Protein AF-T0GJP7-F1 (afdb_monomer_lite)

InterPro domains:
  IPR027417 P-loop containing nucleoside triphosphate hydrolase [G3DSA:3.40.50.300] (12-147)
  IPR027417 P-loop containing nucleoside triphosphate hydrolase [SSF52540] (16-146)
  IPR039657 Dimethylallyltransferase [PTHR11088] (13-121)

Radius of gyration: 18.98 Å; chains: 1; bounding box: 49×32×54 Å

Organism: NCBI:txid1329909

Sequence (151 aa):
MDTPETDKGESRPRVALIAGPTASGKSALAIALARAANGVVINADASQVYADLRILSARPSPEEMADVPHRLFGHIDGAEACTAARWASEARAEVRRAHEEGRLPILAGGTGLYLRTLLDGIAPVPDIDPAIRAAVRALPVAQAHAALAIE

Foldseek 3Di:
DDDPPPPPPDPPADAAEQADDPPPCQLVVLLVCCVVFVAAEEEPAQQQLALPCCVVSVPDDPVSNVPHHYHSGNPDHPVDDDDLQNSLVRLVVVCVVCVVVVHHYYYTYHDPSNVCCNPVNDPPDDDDDPVNVVVLVPDDPVVNVVVVPPD

Secondary structure (DSSP, 8-state):
--PPP--TT--PPP-EEEE--TTSSHHHHHHHHHHHHTEEEEEE-TTTTBSTTTTTTTPPPHHHHTT--EESSS-B-TTS---HHHHHHHHHHHHHHHHHTT-EEEEEE--HHHHHHHHH----PPPPPHHHHHHHHHS-HHHHHHHHS--

Structure (mmCIF, N/CA/C/O backbone):
data_AF-T0GJP7-F1
#
_entry.id   AF-T0GJP7-F1
#
loop_
_atom_site.group_PDB
_atom_site.id
_atom_site.type_symbol
_atom_site.label_atom_id
_atom_site.label_alt_id
_atom_site.label_comp_id
_atom_site.label_asym_id
_atom_site.label_entity_id
_atom_site.label_seq_id
_atom_site.pdbx_PDB_ins_code
_atom_site.Cartn_x
_atom_site.Cartn_y
_atom_site.Cartn_z
_atom_site.occupancy
_atom_site.B_iso_or_equiv
_atom_site.auth_seq_id
_atom_site.auth_comp_id
_atom_site.auth_asym_id
_atom_site.auth_atom_id
_atom_site.pdbx_PDB_model_num
ATOM 1 N N . MET A 1 1 ? -20.155 -10.468 -20.572 1.00 37.94 1 MET A N 1
ATOM 2 C CA . MET A 1 1 ? -19.302 -10.552 -19.371 1.00 37.94 1 MET A CA 1
A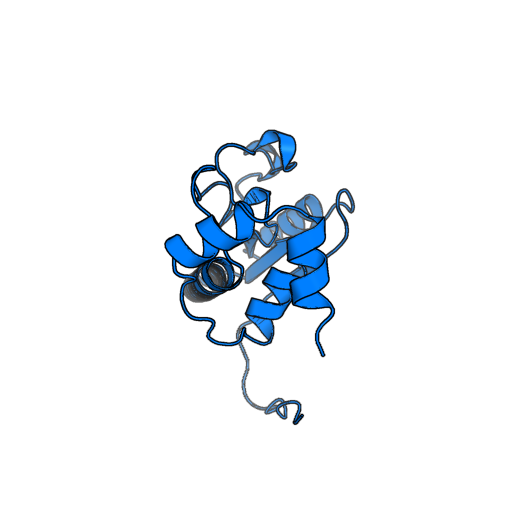TOM 3 C C . MET A 1 1 ? -20.270 -10.438 -18.217 1.00 37.94 1 MET A C 1
ATOM 5 O O . MET A 1 1 ? -20.760 -9.345 -17.964 1.00 37.94 1 MET A O 1
ATOM 9 N N . ASP A 1 2 ? -20.691 -11.579 -17.682 1.00 36.75 2 ASP A N 1
ATOM 10 C CA . ASP A 1 2 ? -21.766 -11.637 -16.695 1.00 36.75 2 ASP A CA 1
ATOM 11 C C . ASP A 1 2 ? -21.301 -10.962 -15.408 1.00 36.75 2 ASP A C 1
ATOM 13 O O . ASP A 1 2 ? -20.365 -11.415 -14.751 1.00 36.75 2 ASP A O 1
ATOM 17 N N . THR A 1 3 ? -21.917 -9.827 -15.077 1.00 38.78 3 THR A N 1
ATOM 18 C CA . THR A 1 3 ? -21.819 -9.270 -13.730 1.00 38.78 3 THR A CA 1
ATOM 19 C C . THR A 1 3 ? -22.441 -10.306 -12.795 1.00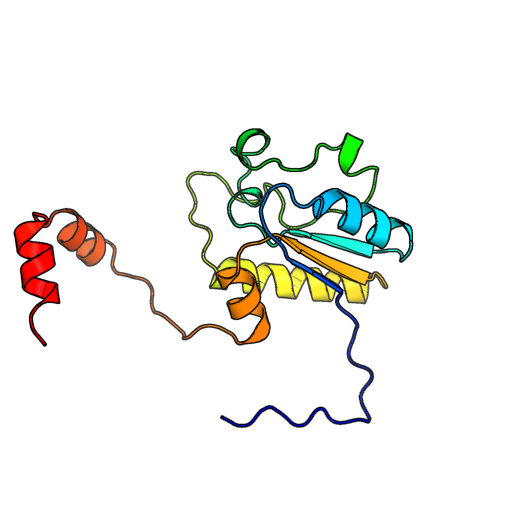 38.78 3 THR A C 1
ATOM 21 O O . THR A 1 3 ? -23.595 -10.670 -13.024 1.00 38.78 3 THR A O 1
ATOM 24 N N . PRO A 1 4 ? -21.717 -10.819 -11.785 1.00 49.62 4 PRO A N 1
ATOM 25 C CA . PRO A 1 4 ? -22.287 -11.825 -10.909 1.00 49.62 4 PRO A CA 1
ATOM 26 C C . PRO A 1 4 ? -23.500 -11.215 -10.211 1.00 49.62 4 PRO A C 1
ATOM 28 O O . PRO A 1 4 ? -23.392 -10.145 -9.605 1.00 49.62 4 PRO A O 1
ATOM 31 N N . GLU A 1 5 ? -24.653 -11.876 -10.323 1.00 49.41 5 GLU A N 1
ATOM 32 C CA . GLU A 1 5 ? -25.842 -11.510 -9.564 1.00 49.41 5 GLU A CA 1
ATOM 33 C C . GLU A 1 5 ? -25.471 -11.505 -8.080 1.00 49.41 5 GLU A C 1
ATOM 35 O O . GLU A 1 5 ? -25.025 -12.505 -7.509 1.00 49.41 5 GLU A O 1
ATOM 40 N N . THR A 1 6 ? -25.592 -10.341 -7.447 1.00 52.81 6 THR A N 1
ATOM 41 C CA . THR A 1 6 ? -25.404 -10.213 -6.010 1.00 52.81 6 THR A CA 1
ATOM 42 C C . THR A 1 6 ? -26.555 -10.931 -5.325 1.00 52.81 6 THR A C 1
ATOM 44 O O . THR A 1 6 ? -27.639 -10.376 -5.170 1.00 52.81 6 THR A O 1
ATOM 47 N N . ASP A 1 7 ? -26.309 -12.181 -4.929 1.00 53.81 7 ASP A N 1
ATOM 48 C CA . ASP A 1 7 ? -27.219 -12.944 -4.079 1.00 53.81 7 ASP A CA 1
ATOM 49 C C . ASP A 1 7 ? -27.620 -12.084 -2.868 1.00 53.81 7 ASP A C 1
ATOM 51 O O . ASP A 1 7 ? -26.774 -11.658 -2.073 1.00 53.81 7 ASP A O 1
ATOM 55 N N . LYS A 1 8 ? -28.910 -11.737 -2.798 1.00 52.41 8 LYS A N 1
ATOM 56 C CA . LYS A 1 8 ? -29.479 -10.758 -1.858 1.00 52.41 8 LYS A CA 1
ATOM 57 C C . LYS A 1 8 ? -29.664 -11.329 -0.443 1.00 52.41 8 LYS A C 1
ATOM 59 O O . LYS A 1 8 ? -30.239 -10.645 0.400 1.00 52.41 8 LYS A O 1
ATOM 64 N N . GLY A 1 9 ? -29.191 -12.550 -0.180 1.00 54.16 9 GLY A N 1
ATOM 65 C CA . GLY A 1 9 ? -29.317 -13.232 1.113 1.00 54.16 9 GLY A CA 1
ATOM 66 C C . GLY A 1 9 ? -28.060 -13.257 1.989 1.00 54.16 9 GLY A C 1
ATOM 67 O O . GLY A 1 9 ? -28.177 -13.486 3.191 1.00 54.16 9 GLY A O 1
ATOM 68 N N . GLU A 1 10 ? -26.867 -13.000 1.441 1.00 56.59 10 GLU A N 1
ATOM 69 C CA . GLU A 1 10 ? -25.610 -13.178 2.179 1.00 56.59 10 GLU A CA 1
ATOM 70 C C . GLU A 1 10 ? -25.008 -11.833 2.618 1.00 56.59 10 GLU A C 1
ATOM 72 O O . GLU A 1 10 ? -24.579 -11.007 1.805 1.00 56.59 10 GLU A O 1
ATOM 77 N N . SER A 1 11 ? -24.965 -11.601 3.934 1.00 77.00 11 SER A N 1
ATOM 78 C CA . SER A 1 11 ? -24.275 -10.462 4.549 1.00 77.00 11 SER A CA 1
ATOM 79 C C . SER A 1 11 ? -22.764 -10.600 4.331 1.00 77.00 11 SER A C 1
ATOM 81 O O . SER A 1 11 ? -22.042 -11.125 5.181 1.00 77.00 11 SER A O 1
ATOM 83 N N . ARG A 1 12 ? -22.268 -10.127 3.184 1.00 83.62 12 ARG A N 1
ATOM 84 C CA . ARG A 1 12 ? -20.828 -10.102 2.910 1.00 83.62 12 ARG A CA 1
ATOM 85 C C . ARG A 1 12 ? -20.119 -9.162 3.897 1.00 83.62 12 ARG A C 1
ATOM 87 O O . ARG A 1 12 ? -20.617 -8.057 4.139 1.00 83.62 12 ARG A O 1
ATOM 94 N N . PRO A 1 13 ? -18.952 -9.553 4.440 1.00 91.44 13 PRO A N 1
ATOM 95 C CA . PRO A 1 13 ? -18.144 -8.675 5.276 1.00 91.44 13 PRO A CA 1
ATOM 96 C C . PRO A 1 13 ? -17.851 -7.345 4.573 1.00 91.44 13 PRO A C 1
ATOM 98 O O . PRO A 1 13 ? -17.502 -7.301 3.392 1.00 91.44 13 PRO A O 1
ATOM 101 N N . ARG A 1 14 ? -18.004 -6.240 5.303 1.00 95.50 14 ARG A N 1
ATOM 102 C CA . ARG A 1 14 ? -17.868 -4.887 4.751 1.00 95.50 14 ARG A CA 1
ATOM 103 C C . ARG A 1 14 ? -16.405 -4.512 4.528 1.00 95.50 14 ARG A C 1
ATOM 105 O O . ARG A 1 14 ? -15.566 -4.756 5.388 1.00 95.50 14 ARG A O 1
ATOM 112 N N . VAL A 1 15 ? -16.128 -3.802 3.440 1.00 96.56 15 VAL A N 1
ATOM 113 C CA . VAL A 1 15 ? -14.842 -3.140 3.179 1.00 96.56 15 VAL A CA 1
ATOM 114 C C . VAL A 1 15 ? -15.132 -1.706 2.750 1.00 96.56 15 VAL A C 1
ATOM 116 O O . VAL A 1 15 ? -16.047 -1.478 1.961 1.00 96.56 15 VAL A O 1
ATOM 119 N N . ALA A 1 16 ? -14.381 -0.737 3.271 1.00 97.50 16 ALA A N 1
ATOM 120 C CA . ALA A 1 16 ? -14.432 0.641 2.790 1.00 97.50 16 ALA A CA 1
ATOM 121 C C . ALA A 1 16 ? -13.292 0.896 1.796 1.00 97.50 16 ALA A C 1
ATOM 123 O O . ALA A 1 16 ? -12.173 0.433 2.004 1.00 97.50 16 ALA A O 1
ATOM 124 N N . LEU A 1 17 ? -13.568 1.655 0.735 1.00 96.62 17 LEU A N 1
ATOM 125 C CA . LEU A 1 17 ? -12.574 2.084 -0.246 1.00 96.62 17 LEU A CA 1
ATOM 126 C C . LEU A 1 17 ? -12.578 3.611 -0.347 1.00 96.62 17 LEU A C 1
ATOM 128 O O . LEU A 1 17 ? -13.595 4.211 -0.684 1.00 96.62 17 LEU A O 1
ATOM 132 N N . ILE A 1 18 ? -11.427 4.224 -0.087 1.00 96.56 18 ILE A N 1
ATOM 133 C CA . ILE A 1 18 ? -11.182 5.659 -0.235 1.00 96.56 18 ILE A CA 1
ATOM 134 C C . ILE A 1 18 ? -10.137 5.839 -1.338 1.00 96.56 18 ILE A C 1
ATOM 136 O O . ILE A 1 18 ? -8.928 5.766 -1.104 1.00 96.56 18 ILE A O 1
ATOM 140 N N . ALA A 1 19 ? -10.630 6.064 -2.556 1.00 94.19 19 ALA A N 1
ATOM 141 C CA . ALA A 1 19 ? -9.823 6.300 -3.747 1.00 94.19 19 ALA A CA 1
ATOM 142 C C . ALA A 1 19 ? -9.883 7.768 -4.192 1.00 94.19 19 ALA A C 1
ATOM 144 O O . ALA A 1 19 ? -10.876 8.458 -3.973 1.00 94.19 19 ALA A O 1
ATOM 145 N N . GLY A 1 20 ? -8.816 8.255 -4.826 1.00 90.31 20 GLY A N 1
ATOM 146 C CA . GLY A 1 20 ? -8.743 9.632 -5.324 1.00 90.31 20 GLY A CA 1
ATOM 147 C C . GLY A 1 20 ? -7.318 10.097 -5.648 1.00 90.31 20 GLY A C 1
ATOM 148 O O . GLY A 1 20 ? -6.347 9.423 -5.280 1.00 90.31 20 GLY A O 1
ATOM 149 N N . PRO A 1 21 ? -7.166 11.252 -6.317 1.00 88.12 21 PRO A N 1
ATOM 150 C CA . PRO A 1 21 ? -5.868 11.746 -6.772 1.00 88.12 21 PRO A CA 1
ATOM 151 C C . PRO A 1 21 ? -4.937 12.102 -5.606 1.00 88.12 21 PRO A C 1
ATOM 153 O O . PRO A 1 21 ? -5.359 12.245 -4.454 1.00 88.12 21 PRO A O 1
ATOM 156 N N . THR A 1 22 ? -3.639 12.218 -5.877 1.00 86.06 22 THR A N 1
ATOM 157 C CA . THR A 1 22 ? -2.653 12.690 -4.892 1.00 86.06 22 THR A CA 1
ATOM 158 C C . THR A 1 22 ? -3.071 14.051 -4.322 1.00 86.06 22 THR A C 1
ATOM 160 O O . THR A 1 22 ? -3.693 14.851 -5.013 1.00 86.06 22 THR A O 1
ATOM 163 N N . ALA A 1 23 ? -2.771 14.288 -3.041 1.00 84.94 23 ALA A N 1
ATOM 164 C CA . ALA A 1 23 ? -3.133 15.504 -2.300 1.00 84.94 23 ALA A CA 1
ATOM 165 C C . ALA A 1 23 ? -4.646 15.776 -2.105 1.00 84.94 23 ALA A C 1
ATOM 167 O O . ALA A 1 23 ? -5.012 16.828 -1.596 1.00 84.94 23 ALA A O 1
ATOM 168 N N . SER A 1 24 ? -5.540 14.821 -2.393 1.00 91.25 24 SER A N 1
ATOM 169 C CA . SER A 1 24 ? -6.991 14.989 -2.178 1.00 91.25 24 SER A CA 1
ATOM 170 C C . SER A 1 24 ? -7.483 14.738 -0.738 1.00 91.25 24 SER A C 1
ATOM 172 O O . SER A 1 24 ? -8.677 14.546 -0.527 1.00 91.25 24 SER A O 1
ATOM 174 N N . GLY A 1 25 ? -6.586 14.643 0.251 1.00 91.94 25 GLY A N 1
ATOM 175 C CA . GLY A 1 25 ? -6.956 14.438 1.663 1.00 91.94 25 GLY A CA 1
ATOM 176 C C . GLY A 1 25 ? -7.357 13.009 2.072 1.00 91.94 25 GLY A C 1
ATOM 177 O O . GLY A 1 25 ? -7.889 12.813 3.162 1.00 91.94 25 GLY A O 1
ATOM 178 N N . LYS A 1 26 ? -7.089 11.991 1.238 1.00 94.94 26 LYS A N 1
ATOM 179 C CA . LYS A 1 26 ? -7.496 10.587 1.489 1.00 94.94 26 LYS A CA 1
ATOM 180 C C . LYS A 1 26 ? -7.040 10.039 2.837 1.00 94.94 26 LYS A C 1
ATOM 182 O O . LYS A 1 26 ? -7.833 9.408 3.526 1.00 94.94 26 LYS A O 1
ATOM 187 N N . SER A 1 27 ? -5.780 10.275 3.204 1.00 93.56 27 SER A N 1
ATOM 188 C CA . SER A 1 27 ? -5.204 9.743 4.442 1.00 93.56 27 SER A CA 1
ATOM 189 C C . SER A 1 27 ? -5.962 10.257 5.664 1.00 93.56 27 SER A C 1
ATOM 191 O O . SER A 1 27 ? -6.386 9.463 6.498 1.00 93.56 27 SER A O 1
ATOM 193 N N . ALA A 1 28 ? -6.231 11.566 5.717 1.00 94.38 28 ALA A N 1
ATOM 194 C CA . ALA A 1 28 ? -6.995 12.177 6.801 1.00 94.38 28 ALA A CA 1
ATOM 195 C C . ALA A 1 28 ? -8.415 11.591 6.905 1.00 94.38 28 ALA A C 1
ATOM 197 O O . ALA A 1 28 ? -8.866 11.260 8.001 1.00 94.38 28 ALA A O 1
ATOM 198 N N . LEU A 1 29 ? -9.095 11.389 5.769 1.00 96.50 29 LEU A N 1
ATOM 199 C CA . LEU A 1 29 ? -10.421 10.765 5.744 1.00 96.50 29 LEU A CA 1
ATOM 200 C C . LEU A 1 29 ? -10.386 9.298 6.207 1.00 96.50 29 LEU A C 1
ATOM 202 O O . LEU A 1 29 ? -11.260 8.874 6.961 1.00 96.50 29 LEU A O 1
ATOM 206 N N . ALA A 1 30 ? -9.377 8.530 5.789 1.00 97.44 30 ALA A N 1
ATOM 207 C CA . ALA A 1 30 ? -9.217 7.131 6.181 1.00 97.44 30 ALA A CA 1
ATOM 208 C C . ALA A 1 30 ? -8.973 6.982 7.688 1.00 97.44 30 ALA A C 1
ATOM 210 O O . ALA A 1 30 ? -9.607 6.146 8.328 1.00 97.44 30 ALA A O 1
ATOM 211 N N . ILE A 1 31 ? -8.123 7.836 8.263 1.00 96.94 31 ILE A N 1
ATOM 212 C CA . ILE A 1 31 ? -7.853 7.884 9.707 1.00 96.94 31 ILE A CA 1
ATOM 213 C C . ILE A 1 31 ? -9.118 8.272 10.483 1.00 96.94 31 ILE A C 1
ATOM 215 O O . ILE A 1 31 ? -9.457 7.624 11.475 1.00 96.94 31 ILE A O 1
ATOM 219 N N . ALA A 1 32 ? -9.853 9.288 10.021 1.00 96.88 32 ALA A N 1
ATOM 220 C CA . ALA A 1 32 ? -11.105 9.707 10.651 1.00 96.88 32 ALA A CA 1
ATOM 221 C C . ALA A 1 32 ? -12.153 8.579 10.649 1.00 96.88 32 ALA A C 1
ATOM 223 O O . ALA A 1 32 ? -12.767 8.302 11.681 1.00 96.88 32 ALA A O 1
ATOM 224 N N . LEU A 1 33 ? -12.311 7.880 9.519 1.00 97.81 33 LEU A N 1
ATOM 225 C CA . LEU A 1 33 ? -13.215 6.736 9.412 1.00 97.81 33 LEU A CA 1
ATOM 226 C C . LEU A 1 33 ? -12.771 5.571 10.306 1.00 97.81 33 LEU A C 1
ATOM 228 O O . LEU A 1 33 ? -13.604 4.962 10.973 1.00 97.81 33 LEU A O 1
ATOM 232 N N . ALA A 1 34 ? -11.471 5.279 10.358 1.00 97.94 34 ALA A N 1
ATOM 233 C CA . ALA A 1 34 ? -10.934 4.210 11.192 1.00 97.94 34 ALA A CA 1
ATOM 234 C C . ALA A 1 34 ? -11.204 4.456 12.682 1.00 97.94 34 ALA A C 1
ATOM 236 O O . ALA A 1 34 ? -11.645 3.549 13.384 1.00 97.94 34 ALA A O 1
ATOM 237 N N . ARG A 1 35 ? -11.031 5.696 13.153 1.00 96.62 35 ARG A N 1
ATOM 238 C CA . ARG A 1 35 ? -11.365 6.083 14.531 1.00 96.62 35 ARG A CA 1
ATOM 239 C C . ARG A 1 35 ? -12.853 5.935 14.832 1.00 96.62 35 ARG A C 1
ATOM 241 O O . ARG A 1 35 ? -13.213 5.426 15.886 1.00 96.62 35 ARG A O 1
ATOM 248 N N . ALA A 1 36 ? -13.713 6.354 13.905 1.00 97.25 36 ALA A N 1
ATOM 249 C CA . ALA A 1 36 ? -15.161 6.311 14.095 1.00 97.25 36 ALA A CA 1
ATOM 250 C C . ALA A 1 36 ? -15.749 4.889 14.038 1.00 97.25 36 ALA A C 1
ATOM 252 O O . ALA A 1 36 ? -16.789 4.634 14.639 1.00 97.25 36 ALA A O 1
ATOM 253 N N . ALA A 1 37 ? -15.111 3.974 13.304 1.00 96.75 37 ALA A N 1
ATOM 254 C CA . ALA A 1 37 ? -15.675 2.665 12.974 1.00 96.75 37 ALA A CA 1
ATOM 255 C C . ALA A 1 37 ? -14.852 1.469 13.485 1.00 96.75 37 ALA A C 1
ATOM 257 O O . ALA A 1 37 ? -15.063 0.359 12.997 1.00 96.75 37 ALA A O 1
ATOM 258 N N . ASN A 1 38 ? -13.917 1.678 14.425 1.00 96.56 38 ASN A N 1
ATOM 259 C CA . ASN A 1 38 ? -12.959 0.651 14.868 1.00 96.56 38 ASN A CA 1
ATOM 260 C C . ASN A 1 38 ? -12.270 -0.026 13.662 1.00 96.56 38 ASN A C 1
ATOM 262 O O . ASN A 1 38 ? -12.330 -1.240 13.468 1.00 96.56 38 ASN A O 1
ATOM 266 N N . GLY A 1 39 ? -11.713 0.796 12.775 1.00 98.00 39 GLY A N 1
ATOM 267 C CA . GLY A 1 39 ? -11.158 0.367 11.499 1.00 98.00 39 GLY A CA 1
ATOM 268 C C . GLY A 1 39 ? -9.639 0.235 11.487 1.00 98.00 39 GLY A C 1
ATOM 269 O O . GLY A 1 39 ? -8.931 0.730 12.363 1.00 98.00 39 GLY A O 1
ATOM 270 N N . VAL A 1 40 ? -9.149 -0.411 10.433 1.00 98.56 40 VAL A N 1
ATOM 271 C CA . VAL A 1 40 ? -7.729 -0.529 10.086 1.00 98.56 40 VAL A CA 1
ATOM 272 C C . VAL A 1 40 ? -7.520 0.000 8.676 1.00 98.56 40 VAL A C 1
ATOM 274 O O . VAL A 1 40 ? -8.243 -0.369 7.748 1.00 98.56 40 VAL A O 1
ATOM 277 N N . VAL A 1 41 ? -6.532 0.876 8.512 1.00 98.56 41 VAL A N 1
ATOM 278 C CA . VAL A 1 41 ? -6.181 1.446 7.210 1.00 98.56 41 VAL A CA 1
ATOM 279 C C . VAL A 1 41 ? -5.228 0.494 6.498 1.00 98.56 41 VAL A C 1
ATOM 281 O O . VAL A 1 41 ? -4.174 0.141 7.021 1.00 98.56 41 VAL A O 1
ATOM 284 N N . ILE A 1 42 ? -5.584 0.083 5.288 1.00 98.50 42 ILE A N 1
ATOM 285 C CA . ILE A 1 42 ? -4.780 -0.781 4.425 1.00 98.50 42 ILE A CA 1
ATOM 286 C C . ILE A 1 42 ? -4.331 0.053 3.225 1.00 98.50 42 ILE A C 1
ATOM 288 O O . ILE A 1 42 ? -5.158 0.614 2.501 1.00 98.50 42 ILE A O 1
ATOM 292 N N . ASN A 1 43 ? -3.019 0.157 3.024 1.00 97.94 43 ASN A N 1
ATOM 293 C CA . ASN A 1 43 ? -2.437 0.940 1.939 1.00 97.94 43 ASN A CA 1
ATOM 294 C C . ASN A 1 43 ? -2.842 0.400 0.556 1.00 97.94 43 ASN A C 1
ATOM 296 O O . ASN A 1 43 ? -2.678 -0.789 0.284 1.00 97.94 43 ASN A O 1
ATOM 300 N N . ALA A 1 44 ? -3.278 1.290 -0.336 1.00 97.06 44 ALA A N 1
ATOM 301 C CA . ALA A 1 44 ? -3.531 1.032 -1.756 1.00 97.06 44 ALA A CA 1
ATOM 302 C C . ALA A 1 44 ? -2.776 2.016 -2.682 1.00 97.06 44 ALA A C 1
ATOM 304 O O . ALA A 1 44 ? -3.247 2.354 -3.774 1.00 97.06 44 ALA A O 1
ATOM 305 N N . ASP A 1 45 ? -1.623 2.513 -2.231 1.00 96.31 45 ASP A N 1
ATOM 306 C CA . ASP A 1 45 ? -0.689 3.346 -2.989 1.00 96.31 45 ASP A CA 1
ATOM 307 C C . ASP A 1 45 ? 0.643 2.607 -3.217 1.00 96.31 45 ASP A C 1
ATOM 309 O O . ASP A 1 45 ? 1.321 2.195 -2.270 1.00 96.31 45 ASP A O 1
ATOM 313 N N . ALA A 1 46 ? 1.015 2.440 -4.488 1.00 95.94 46 ALA A N 1
ATOM 314 C CA . ALA A 1 46 ? 2.189 1.682 -4.917 1.00 95.94 46 ALA A CA 1
ATOM 315 C C . ALA A 1 46 ? 3.531 2.286 -4.491 1.00 95.94 46 ALA A C 1
ATOM 317 O O . ALA A 1 46 ? 4.521 1.564 -4.450 1.00 95.94 46 ALA A O 1
ATOM 318 N N . SER A 1 47 ? 3.594 3.578 -4.171 1.00 95.31 47 SER A N 1
ATOM 319 C CA . SER A 1 47 ? 4.826 4.203 -3.681 1.00 95.31 47 SER A CA 1
ATOM 320 C C . SER A 1 47 ? 4.960 4.052 -2.165 1.00 95.31 47 SER A C 1
ATOM 322 O O . SER A 1 47 ? 6.069 3.936 -1.648 1.00 95.31 47 SER A O 1
ATOM 324 N N . GLN A 1 48 ? 3.837 4.024 -1.439 1.00 96.50 48 GLN A N 1
ATOM 325 C CA . GLN A 1 48 ? 3.822 3.984 0.029 1.00 96.50 48 GLN A CA 1
ATOM 326 C C . GLN A 1 48 ? 4.163 2.606 0.619 1.00 96.50 48 GLN A C 1
ATOM 328 O O . GLN A 1 48 ? 4.464 2.523 1.816 1.00 96.50 48 GLN A O 1
ATOM 333 N N . VAL A 1 49 ? 4.168 1.543 -0.198 1.00 97.50 49 VAL A N 1
ATOM 334 C CA . VAL A 1 49 ? 4.596 0.189 0.211 1.00 97.50 49 VAL A CA 1
ATOM 335 C C . VAL A 1 49 ? 6.092 0.116 0.532 1.00 97.50 49 VAL A C 1
ATOM 337 O O . VAL A 1 49 ? 6.489 -0.729 1.328 1.00 97.50 49 VAL A O 1
ATOM 340 N N . TYR A 1 50 ? 6.918 1.002 -0.035 1.00 97.81 50 TYR A N 1
ATOM 341 C CA . TYR A 1 50 ? 8.375 0.936 0.100 1.00 97.81 50 TYR A CA 1
ATOM 342 C C . TYR A 1 50 ? 8.876 1.583 1.389 1.00 97.81 50 TYR A C 1
ATOM 344 O O . TYR A 1 50 ? 8.497 2.712 1.724 1.00 97.81 50 TYR A O 1
ATOM 352 N N . ALA A 1 51 ? 9.737 0.886 2.128 1.00 96.56 51 ALA A N 1
ATOM 353 C CA . ALA A 1 51 ? 10.302 1.344 3.394 1.00 96.56 51 ALA A CA 1
ATOM 354 C C . ALA A 1 51 ? 11.046 2.679 3.220 1.00 96.56 51 ALA A C 1
ATOM 356 O O . ALA A 1 51 ? 10.784 3.629 3.969 1.00 96.56 51 ALA A O 1
ATOM 357 N N . ASP A 1 52 ? 11.853 2.763 2.160 1.00 96.06 52 ASP A N 1
ATOM 358 C CA . ASP A 1 52 ? 12.785 3.847 1.831 1.00 96.06 52 ASP A CA 1
ATOM 359 C C . ASP A 1 52 ? 12.101 5.144 1.383 1.00 96.06 52 ASP A C 1
ATOM 361 O O . ASP A 1 52 ? 12.650 6.236 1.519 1.00 96.06 52 ASP A O 1
ATOM 365 N N . LEU A 1 53 ? 10.871 5.056 0.867 1.00 94.81 53 LEU A N 1
ATOM 366 C CA . LEU A 1 53 ? 10.192 6.180 0.214 1.00 94.81 53 LEU A CA 1
ATOM 367 C C . LEU A 1 53 ? 9.238 6.944 1.134 1.00 94.81 53 LEU A C 1
ATOM 369 O O . LEU A 1 53 ? 8.319 7.605 0.655 1.00 94.81 53 LEU A O 1
ATOM 373 N N . ARG A 1 54 ? 9.427 6.896 2.456 1.00 94.06 54 ARG A N 1
ATOM 374 C CA . ARG A 1 54 ? 8.499 7.498 3.432 1.00 94.06 54 ARG A CA 1
ATOM 375 C C . ARG A 1 54 ? 8.141 8.959 3.127 1.00 94.06 54 ARG A C 1
ATOM 377 O O . ARG A 1 54 ? 6.962 9.291 3.069 1.00 94.06 54 ARG A O 1
ATOM 384 N N . ILE A 1 55 ? 9.148 9.813 2.928 1.00 93.06 55 ILE A N 1
ATOM 385 C CA . ILE A 1 55 ? 8.948 11.254 2.689 1.00 93.06 55 ILE A CA 1
ATOM 386 C C . ILE A 1 55 ? 8.381 11.486 1.283 1.00 93.06 55 ILE A C 1
ATOM 388 O O . ILE A 1 55 ? 7.364 12.154 1.126 1.00 93.06 55 ILE A O 1
ATOM 392 N N . LEU A 1 56 ? 9.004 10.889 0.262 1.00 93.00 56 LEU A N 1
ATOM 393 C CA . LEU A 1 56 ? 8.649 11.112 -1.146 1.00 93.00 56 LEU A CA 1
ATOM 394 C C . LEU A 1 56 ? 7.253 10.593 -1.511 1.00 93.00 56 LEU A C 1
ATOM 396 O O . LEU A 1 56 ? 6.600 11.147 -2.389 1.00 93.00 56 LEU A O 1
ATOM 400 N N . SER A 1 57 ? 6.784 9.548 -0.830 1.00 92.75 57 SER A N 1
ATOM 401 C CA . SER A 1 57 ? 5.453 8.970 -1.042 1.00 92.75 57 SER A CA 1
ATOM 402 C C . SER A 1 57 ? 4.347 9.663 -0.238 1.00 92.75 57 SER A C 1
ATOM 404 O O . SER A 1 57 ? 3.200 9.216 -0.282 1.00 92.75 57 SER A O 1
ATOM 406 N N . ALA A 1 58 ? 4.671 10.728 0.511 1.00 92.12 58 ALA A N 1
ATOM 407 C CA . ALA A 1 58 ? 3.756 11.377 1.451 1.00 92.12 58 ALA A CA 1
ATOM 408 C C . ALA A 1 58 ? 3.077 10.361 2.393 1.00 92.12 58 ALA A C 1
ATOM 410 O O . ALA A 1 58 ? 1.870 10.423 2.646 1.00 92.12 58 ALA A O 1
ATOM 411 N N . ARG A 1 59 ? 3.849 9.368 2.860 1.00 93.50 59 ARG A N 1
ATOM 412 C CA . ARG A 1 59 ? 3.353 8.355 3.790 1.00 93.50 59 ARG A CA 1
ATOM 413 C C . ARG A 1 59 ? 3.048 9.020 5.134 1.00 93.50 59 ARG A C 1
ATOM 415 O O . ARG A 1 59 ? 3.934 9.712 5.640 1.00 93.50 59 ARG A O 1
ATOM 422 N N . PRO A 1 60 ? 1.872 8.762 5.741 1.00 92.19 60 PRO A N 1
ATOM 423 C CA . PRO A 1 60 ? 1.530 9.352 7.026 1.00 92.19 60 PRO A CA 1
ATOM 424 C C . PRO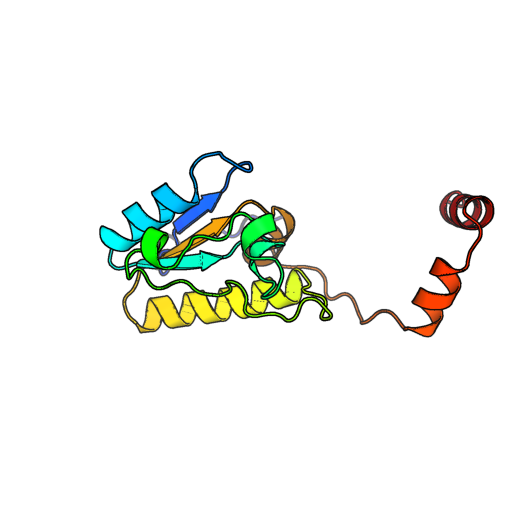 A 1 60 ? 2.603 9.099 8.092 1.00 92.19 60 PRO A C 1
ATOM 426 O O . PRO A 1 60 ? 3.200 8.015 8.177 1.00 92.19 60 PRO A O 1
ATOM 429 N N . SER A 1 61 ? 2.875 10.107 8.910 1.00 92.69 61 SER A N 1
ATOM 430 C CA . SER A 1 61 ? 3.749 9.987 10.067 1.00 92.69 61 SER A CA 1
ATOM 431 C C . SER A 1 61 ? 3.066 9.205 11.202 1.00 92.69 61 SER A C 1
ATOM 433 O O . SER A 1 61 ? 1.843 9.118 11.211 1.00 92.69 61 SER A O 1
ATOM 435 N N . PRO A 1 62 ? 3.802 8.628 12.177 1.00 92.12 62 PRO A N 1
ATOM 436 C CA . PRO A 1 62 ? 3.181 8.021 13.354 1.00 92.12 62 PRO A CA 1
ATOM 437 C C . PRO A 1 62 ? 2.216 8.967 14.074 1.00 92.12 62 PRO A C 1
ATOM 439 O O . PRO A 1 62 ? 1.151 8.539 14.508 1.00 92.12 62 PRO A O 1
ATOM 442 N N . GLU A 1 63 ? 2.560 10.255 14.140 1.00 93.44 63 GLU A N 1
ATOM 443 C CA . GLU A 1 63 ? 1.714 11.293 14.732 1.00 93.44 63 GLU A CA 1
ATOM 444 C C . GLU A 1 63 ? 0.418 11.477 13.932 1.00 93.44 63 GLU A C 1
ATOM 446 O O . GLU A 1 63 ? -0.661 11.527 14.515 1.00 93.44 63 GLU A O 1
ATOM 451 N N . GLU A 1 64 ? 0.503 11.506 12.597 1.00 92.06 64 GLU A N 1
ATOM 452 C CA . GLU A 1 64 ? -0.668 11.595 11.717 1.00 92.06 64 GLU A CA 1
ATOM 453 C C . GLU A 1 64 ? -1.526 10.325 11.770 1.00 92.06 64 GLU A C 1
ATOM 455 O O . GLU A 1 64 ? -2.751 10.413 11.758 1.00 92.06 64 GLU A O 1
ATOM 460 N N . MET A 1 65 ? -0.901 9.145 11.857 1.00 93.25 65 MET A N 1
ATOM 461 C CA . MET A 1 65 ? -1.588 7.857 11.997 1.00 93.25 65 MET A CA 1
ATOM 462 C C . MET A 1 65 ? -2.380 7.778 13.305 1.00 93.25 65 MET A C 1
ATOM 464 O O . MET A 1 65 ? -3.411 7.110 13.349 1.00 93.25 65 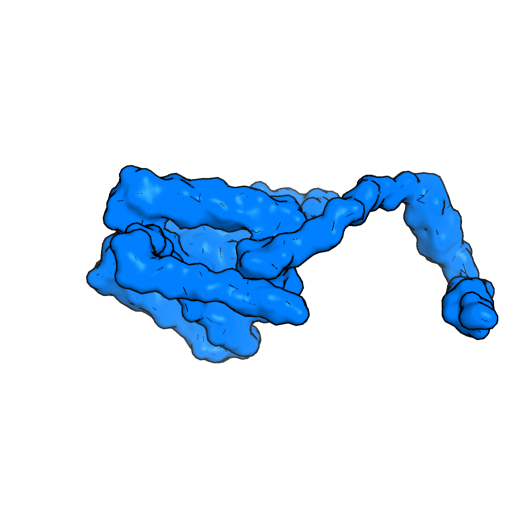MET A O 1
ATOM 468 N N . ALA A 1 66 ? -1.934 8.491 14.341 1.00 90.00 66 ALA A N 1
ATOM 469 C CA . ALA A 1 66 ? -2.714 8.808 15.529 1.00 90.00 66 ALA A CA 1
ATOM 470 C C . ALA A 1 66 ? -3.350 7.560 16.188 1.00 90.00 66 ALA A C 1
ATOM 472 O O . ALA A 1 66 ? -4.564 7.511 16.430 1.00 90.00 66 ALA A O 1
ATOM 473 N N . ASP A 1 67 ? -2.503 6.547 16.409 1.00 91.31 67 ASP A N 1
ATOM 474 C CA . ASP A 1 67 ? -2.783 5.210 16.963 1.00 91.31 67 ASP A CA 1
ATOM 475 C C . ASP A 1 67 ? -3.745 4.324 16.156 1.00 91.31 67 ASP A C 1
ATOM 477 O O . ASP A 1 67 ? -4.069 3.206 16.563 1.00 91.31 67 ASP A O 1
ATOM 481 N N . VAL A 1 68 ? -4.176 4.770 14.974 1.00 96.69 68 VAL A N 1
ATOM 482 C CA . VAL A 1 68 ? -4.936 3.926 14.052 1.00 96.69 68 VAL A CA 1
ATOM 483 C C . VAL A 1 68 ? -4.016 2.844 13.477 1.00 96.69 68 VAL A C 1
ATOM 485 O O . VAL A 1 68 ? -2.941 3.168 12.959 1.00 96.69 68 VAL A O 1
ATOM 488 N N . PRO A 1 69 ? -4.426 1.563 13.480 1.00 97.56 69 PRO A N 1
ATOM 489 C CA . PRO A 1 69 ? -3.670 0.510 12.817 1.00 97.56 69 PRO A CA 1
ATOM 490 C C . PRO A 1 69 ? -3.539 0.780 11.311 1.00 97.56 69 PRO A C 1
ATOM 492 O O . PRO A 1 69 ? -4.538 0.985 10.619 1.00 97.56 69 PRO A O 1
ATOM 495 N N . HIS A 1 70 ? -2.306 0.744 10.803 1.00 98.25 70 HIS A N 1
ATOM 496 C CA . HIS A 1 70 ? -1.979 0.881 9.383 1.00 98.25 70 HIS A CA 1
ATOM 497 C C . HIS A 1 70 ? -1.260 -0.386 8.891 1.00 98.25 70 HIS A C 1
ATOM 499 O O . HIS A 1 70 ? -0.353 -0.890 9.557 1.00 98.25 70 HIS A O 1
ATOM 505 N N . ARG A 1 71 ? -1.662 -0.920 7.732 1.00 98.31 71 ARG A N 1
ATOM 506 C CA . ARG A 1 71 ? -1.118 -2.146 7.119 1.00 98.31 71 ARG A CA 1
ATOM 507 C C . ARG A 1 71 ? -0.609 -1.880 5.703 1.00 98.31 71 ARG A C 1
ATOM 509 O O . ARG A 1 71 ? -1.165 -1.046 4.993 1.00 98.31 71 ARG A O 1
ATOM 516 N N . LEU A 1 72 ? 0.414 -2.629 5.289 1.00 98.06 72 LEU A N 1
ATOM 517 C CA . LEU A 1 72 ? 1.050 -2.553 3.959 1.00 98.06 72 LEU A CA 1
ATOM 518 C C . LEU A 1 72 ? 1.711 -1.199 3.633 1.00 98.06 72 LEU A C 1
ATOM 520 O O . LEU A 1 72 ? 1.802 -0.776 2.478 1.00 98.06 72 LEU A O 1
ATOM 524 N N . PHE A 1 73 ? 2.160 -0.510 4.677 1.00 97.50 73 PHE A N 1
ATOM 525 C CA . PHE A 1 73 ? 2.906 0.737 4.598 1.00 97.50 73 PHE A CA 1
ATOM 526 C C . PHE A 1 73 ? 4.377 0.459 4.885 1.00 97.50 73 PHE A C 1
ATOM 528 O O . PHE A 1 73 ? 4.709 0.002 5.976 1.00 97.50 73 PHE A O 1
ATOM 535 N N . GLY A 1 74 ? 5.259 0.782 3.942 1.00 97.00 74 GLY A N 1
ATOM 536 C CA . GLY A 1 74 ? 6.704 0.671 4.134 1.00 97.00 74 GLY A CA 1
ATOM 537 C C . GLY A 1 74 ? 7.221 -0.726 4.459 1.00 97.00 74 GLY A C 1
ATOM 538 O O . GLY A 1 74 ? 8.234 -0.830 5.141 1.00 97.00 74 GLY A O 1
ATOM 539 N N . HIS A 1 75 ? 6.510 -1.774 4.046 1.00 97.50 75 HIS A N 1
ATOM 540 C CA . HIS A 1 75 ? 6.831 -3.163 4.375 1.00 97.50 75 HIS A CA 1
ATOM 541 C C . HIS A 1 75 ? 7.700 -3.860 3.324 1.00 97.50 75 HIS A C 1
ATOM 543 O O . HIS A 1 75 ? 8.061 -5.016 3.525 1.00 97.50 75 HIS A O 1
ATOM 549 N N . ILE A 1 76 ? 8.015 -3.185 2.216 1.00 97.56 76 ILE A N 1
ATOM 550 C CA . ILE A 1 76 ? 8.833 -3.713 1.118 1.00 97.56 76 ILE A CA 1
ATOM 551 C C . ILE A 1 76 ? 10.134 -2.913 1.027 1.00 97.56 76 ILE A C 1
ATOM 553 O O . ILE A 1 76 ? 10.107 -1.684 1.090 1.00 97.56 76 ILE A O 1
ATOM 557 N N . ASP A 1 77 ? 11.263 -3.599 0.868 1.00 97.31 77 ASP A N 1
ATOM 558 C CA . ASP A 1 77 ? 12.555 -2.968 0.583 1.00 97.31 77 ASP A CA 1
ATOM 559 C C . ASP A 1 77 ? 12.552 -2.323 -0.814 1.00 97.31 77 ASP A C 1
ATOM 561 O O . ASP A 1 77 ? 12.012 -2.888 -1.765 1.00 97.31 77 ASP A O 1
ATOM 565 N N . GLY A 1 78 ? 13.139 -1.137 -0.964 1.00 95.12 78 GLY A N 1
ATOM 566 C CA . GLY A 1 78 ? 13.166 -0.397 -2.226 1.00 95.12 78 GLY A CA 1
ATOM 567 C C . GLY A 1 78 ? 13.884 -1.105 -3.382 1.00 95.12 78 GLY A C 1
ATOM 568 O O . GLY A 1 78 ? 13.673 -0.731 -4.537 1.00 95.12 78 GLY A O 1
ATOM 569 N N . ALA A 1 79 ? 14.708 -2.121 -3.110 1.00 95.12 79 ALA A N 1
ATOM 570 C CA . ALA A 1 79 ? 15.333 -2.957 -4.131 1.00 95.12 79 ALA A CA 1
ATOM 571 C C . ALA A 1 79 ? 14.417 -4.088 -4.633 1.00 95.12 79 ALA A C 1
ATOM 573 O O . ALA A 1 79 ? 14.675 -4.664 -5.695 1.00 95.12 79 ALA A O 1
ATOM 574 N N . GLU A 1 80 ? 13.343 -4.413 -3.910 1.00 94.94 80 GLU A N 1
ATOM 575 C CA . GLU A 1 80 ? 12.369 -5.420 -4.321 1.00 94.94 80 GLU A CA 1
ATOM 576 C C . GLU A 1 80 ? 11.261 -4.823 -5.187 1.00 94.94 80 GLU A C 1
ATOM 578 O O . GLU A 1 80 ? 10.756 -3.734 -4.943 1.00 94.94 80 GLU A O 1
ATOM 583 N N . ALA A 1 81 ? 10.793 -5.569 -6.187 1.00 92.06 81 ALA A N 1
ATOM 584 C CA . ALA A 1 81 ? 9.624 -5.156 -6.954 1.00 92.06 81 ALA A CA 1
ATOM 585 C C . ALA A 1 81 ? 8.317 -5.527 -6.228 1.00 92.06 81 ALA A C 1
ATOM 587 O O . ALA A 1 81 ? 8.104 -6.682 -5.845 1.00 92.06 81 ALA A O 1
ATOM 588 N N . CYS A 1 82 ? 7.385 -4.574 -6.136 1.00 95.25 82 CYS A N 1
ATOM 589 C CA . CYS A 1 82 ? 6.002 -4.844 -5.743 1.00 95.25 82 CYS A CA 1
ATOM 590 C C . CYS A 1 82 ? 5.067 -4.892 -6.962 1.00 95.25 82 CYS A C 1
ATOM 592 O O . CYS A 1 82 ? 4.737 -3.865 -7.560 1.00 95.25 82 CYS A O 1
ATOM 594 N N . THR A 1 83 ? 4.614 -6.093 -7.333 1.00 94.56 83 THR A N 1
ATOM 595 C CA . THR A 1 83 ? 3.627 -6.277 -8.409 1.00 94.56 83 THR A CA 1
ATOM 596 C C . THR A 1 83 ? 2.201 -6.080 -7.892 1.00 94.56 83 THR A C 1
ATOM 598 O O . THR A 1 83 ? 1.913 -6.291 -6.715 1.00 94.56 83 THR A O 1
ATOM 601 N N . ALA A 1 84 ? 1.267 -5.732 -8.784 1.00 95.25 84 ALA A N 1
ATOM 602 C CA . ALA A 1 84 ? -0.148 -5.620 -8.420 1.00 95.25 84 ALA A CA 1
ATOM 603 C C . ALA A 1 84 ? -0.735 -6.953 -7.917 1.00 95.25 84 ALA A C 1
ATOM 605 O O . ALA A 1 84 ? -1.563 -6.951 -7.011 1.00 95.25 84 ALA A O 1
ATOM 606 N N . ALA A 1 85 ? -0.268 -8.086 -8.459 1.00 93.94 85 ALA A N 1
ATOM 607 C CA . ALA A 1 85 ? -0.658 -9.420 -8.005 1.00 93.94 85 ALA A CA 1
ATOM 608 C C . ALA A 1 85 ? -0.180 -9.703 -6.571 1.00 93.94 85 ALA A C 1
ATOM 610 O O . ALA A 1 85 ? -0.970 -10.161 -5.743 1.00 93.94 85 ALA A O 1
ATOM 611 N N . ARG A 1 86 ? 1.088 -9.378 -6.264 1.00 95.31 86 ARG A N 1
ATOM 612 C CA . ARG A 1 86 ? 1.658 -9.490 -4.911 1.00 95.31 86 ARG A CA 1
ATOM 613 C C . ARG A 1 86 ? 0.856 -8.642 -3.928 1.00 95.31 86 ARG A C 1
ATOM 615 O O . ARG A 1 86 ? 0.312 -9.187 -2.969 1.00 95.31 86 ARG A O 1
ATOM 622 N N . TRP A 1 87 ? 0.702 -7.349 -4.218 1.00 97.69 87 TRP A N 1
ATOM 623 C CA . TRP A 1 87 ? -0.060 -6.437 -3.365 1.00 97.69 87 TRP A CA 1
ATOM 624 C C . TRP A 1 87 ? -1.504 -6.912 -3.161 1.00 97.69 87 TRP A C 1
ATOM 626 O O . TRP A 1 87 ? -1.992 -6.901 -2.038 1.00 97.69 87 TRP A O 1
ATOM 636 N N . ALA A 1 88 ? -2.193 -7.379 -4.208 1.00 97.06 88 ALA A N 1
ATOM 637 C CA . ALA A 1 88 ? -3.574 -7.840 -4.079 1.00 97.06 88 ALA A CA 1
ATOM 638 C C . ALA A 1 88 ? -3.694 -9.084 -3.185 1.00 97.06 88 ALA A C 1
ATOM 640 O O . ALA A 1 88 ? -4.644 -9.188 -2.411 1.00 97.06 88 ALA A O 1
ATOM 641 N N . SER A 1 89 ? -2.738 -10.015 -3.257 1.00 96.31 89 SER A N 1
ATOM 642 C CA . SER A 1 89 ? -2.680 -11.173 -2.356 1.00 96.31 89 SER A CA 1
ATOM 643 C C . SER A 1 89 ? -2.500 -10.742 -0.895 1.00 96.31 89 SER A C 1
ATOM 645 O O . SER A 1 89 ? -3.277 -11.148 -0.024 1.00 96.31 89 SER A O 1
ATOM 647 N N . GLU A 1 90 ? -1.536 -9.853 -0.639 1.00 98.06 90 GLU A N 1
ATOM 648 C CA . GLU A 1 90 ? -1.256 -9.296 0.690 1.00 98.06 90 GLU A CA 1
ATOM 649 C C . GLU A 1 90 ? -2.462 -8.506 1.231 1.00 98.06 90 GLU A C 1
ATOM 651 O O . GLU A 1 90 ? -2.907 -8.737 2.355 1.00 98.06 90 GLU A O 1
ATOM 656 N N . ALA A 1 91 ? -3.078 -7.650 0.412 1.00 98.12 91 ALA A N 1
ATOM 657 C CA . ALA A 1 91 ? -4.262 -6.875 0.774 1.00 98.12 91 ALA A CA 1
ATOM 658 C C . ALA A 1 91 ? -5.461 -7.771 1.109 1.00 98.12 91 ALA A C 1
ATOM 660 O O . ALA A 1 91 ? -6.155 -7.514 2.090 1.00 98.12 91 ALA A O 1
ATOM 661 N N . ARG A 1 92 ? -5.695 -8.863 0.362 1.00 97.38 92 ARG A N 1
ATOM 662 C CA . ARG A 1 92 ? -6.740 -9.847 0.708 1.00 97.38 92 ARG A CA 1
ATOM 663 C C . ARG A 1 92 ? -6.479 -10.498 2.066 1.00 97.38 92 ARG A C 1
ATOM 665 O O . ARG A 1 92 ? -7.432 -10.755 2.797 1.00 97.38 92 ARG A O 1
ATOM 672 N N . ALA A 1 93 ? -5.220 -10.789 2.393 1.00 98.31 93 ALA A N 1
ATOM 673 C CA . ALA A 1 93 ? -4.863 -11.349 3.693 1.00 98.31 93 ALA A CA 1
ATOM 674 C C . ALA A 1 93 ? -5.121 -10.348 4.828 1.00 98.31 93 ALA A C 1
ATOM 676 O O . ALA A 1 93 ? -5.741 -10.715 5.822 1.00 98.31 93 ALA A O 1
ATOM 677 N N . GLU A 1 94 ? -4.735 -9.083 4.655 1.00 98.56 94 GLU A N 1
ATOM 678 C CA . GLU A 1 94 ? -4.980 -8.031 5.649 1.00 98.56 94 GLU A CA 1
ATOM 679 C C . GLU A 1 94 ? -6.469 -7.703 5.816 1.00 98.56 94 GLU A C 1
ATOM 681 O O . GLU A 1 94 ? -6.926 -7.492 6.936 1.00 98.56 94 GLU A O 1
ATOM 686 N N . VAL A 1 95 ? -7.257 -7.733 4.735 1.00 98.25 95 VAL A N 1
ATOM 687 C CA . VAL A 1 95 ? -8.721 -7.595 4.804 1.00 98.25 95 VAL A CA 1
ATOM 688 C C . VAL A 1 95 ? -9.337 -8.722 5.636 1.00 98.25 95 VAL A C 1
ATOM 690 O O . VAL A 1 95 ? -10.142 -8.441 6.520 1.00 98.25 95 VAL A O 1
ATOM 693 N N . ARG A 1 96 ? -8.937 -9.981 5.404 1.00 97.88 96 ARG A N 1
ATOM 694 C CA . ARG A 1 96 ? -9.427 -11.121 6.200 1.00 97.88 96 ARG A CA 1
ATOM 695 C C . ARG A 1 96 ? -9.055 -10.989 7.674 1.00 97.88 96 ARG A C 1
ATOM 697 O O . ARG A 1 96 ? -9.933 -11.108 8.520 1.00 97.88 96 ARG A O 1
ATOM 704 N N . ARG A 1 97 ? -7.794 -10.662 7.974 1.00 98.38 97 ARG A N 1
ATOM 705 C CA . ARG A 1 97 ? -7.320 -10.433 9.351 1.00 98.38 97 ARG A CA 1
ATOM 706 C C . ARG A 1 97 ? -8.116 -9.336 10.052 1.00 98.38 97 ARG A C 1
ATOM 708 O O . ARG A 1 97 ? -8.529 -9.507 11.190 1.00 98.38 97 ARG A O 1
ATOM 715 N N . ALA A 1 98 ? -8.384 -8.229 9.360 1.00 98.19 98 ALA A N 1
ATOM 716 C CA . ALA A 1 98 ? -9.205 -7.148 9.896 1.00 98.19 98 ALA A CA 1
ATOM 717 C C . ALA A 1 98 ? -10.610 -7.630 10.280 1.00 98.19 98 ALA A C 1
ATOM 719 O O . ALA A 1 98 ? -11.098 -7.310 11.361 1.00 98.19 98 ALA A O 1
ATOM 720 N N . HIS A 1 99 ? -11.249 -8.422 9.414 1.00 97.81 99 HIS A N 1
ATOM 721 C CA . HIS A 1 99 ? -12.564 -8.997 9.696 1.00 97.81 99 HIS A CA 1
ATOM 722 C C . HIS A 1 99 ? -12.535 -9.980 10.867 1.00 97.81 99 HIS A C 1
ATOM 724 O O . HIS A 1 99 ? -13.425 -9.920 11.711 1.00 97.81 99 HIS A O 1
ATOM 730 N N . GLU A 1 100 ? -11.516 -10.834 10.953 1.00 97.38 100 GLU A N 1
ATOM 731 C CA . GLU A 1 100 ? -11.304 -11.767 12.071 1.00 97.38 100 GLU A CA 1
ATOM 732 C C . GLU A 1 100 ? -11.102 -11.028 13.408 1.00 97.38 100 GLU A C 1
ATOM 734 O O . GLU A 1 100 ? -11.587 -11.476 14.444 1.00 97.38 100 GLU A O 1
ATOM 739 N N . GLU A 1 101 ? -10.463 -9.854 13.383 1.00 97.38 101 GLU A N 1
ATOM 740 C CA . GLU A 1 101 ? -10.317 -8.947 14.531 1.00 97.38 101 GLU A CA 1
ATOM 741 C C . GLU A 1 101 ? -11.598 -8.140 14.851 1.00 97.38 101 GLU A C 1
ATOM 743 O O . GLU A 1 101 ? -11.602 -7.324 15.776 1.00 97.38 101 GLU A O 1
ATOM 748 N N . GLY A 1 102 ? -12.685 -8.311 14.089 1.00 96.94 102 GLY A N 1
ATOM 749 C CA . GLY A 1 102 ? -13.925 -7.542 14.256 1.00 96.94 102 GLY A CA 1
ATOM 750 C C . GLY A 1 102 ? -13.795 -6.064 13.866 1.00 96.94 102 GLY A C 1
ATOM 751 O O . GLY A 1 102 ? -14.541 -5.218 14.364 1.00 96.94 102 GLY A O 1
ATOM 752 N N . ARG A 1 103 ? -12.833 -5.735 12.998 1.00 98.12 103 ARG A N 1
ATOM 753 C CA . ARG A 1 103 ? -12.521 -4.372 12.552 1.00 98.12 103 ARG A CA 1
ATOM 754 C C . ARG A 1 103 ? -12.986 -4.121 11.124 1.00 98.12 103 ARG A C 1
ATOM 756 O O . ARG A 1 103 ? -13.077 -5.033 10.305 1.00 98.12 103 ARG A O 1
ATOM 763 N N . LEU A 1 104 ? -13.249 -2.854 10.802 1.00 98.38 104 LEU A N 1
ATOM 764 C CA . LEU A 1 104 ? -13.542 -2.428 9.432 1.00 98.38 104 LEU A CA 1
ATOM 765 C C . LEU A 1 104 ? -12.232 -2.245 8.640 1.00 98.38 104 LEU A C 1
ATOM 767 O O . LEU A 1 104 ? -11.494 -1.301 8.930 1.00 98.38 104 LEU A O 1
ATOM 771 N N . PRO A 1 105 ? -11.932 -3.065 7.618 1.00 98.44 105 PRO A N 1
ATOM 772 C CA . PRO A 1 105 ? -10.839 -2.769 6.699 1.00 98.44 105 PRO A CA 1
ATOM 773 C C . PRO A 1 105 ? -11.184 -1.569 5.812 1.00 98.44 105 PRO A C 1
ATOM 775 O O . PRO A 1 105 ? -12.253 -1.510 5.193 1.00 98.44 105 PRO A O 1
ATOM 778 N N . ILE A 1 106 ? -10.254 -0.620 5.740 1.00 98.44 106 ILE A N 1
ATOM 779 C CA . ILE A 1 106 ? -10.370 0.620 4.972 1.00 98.44 106 ILE A CA 1
ATOM 780 C C . ILE A 1 106 ? -9.194 0.682 4.000 1.00 98.44 106 ILE A C 1
ATOM 782 O O . ILE A 1 106 ? -8.072 0.995 4.388 1.00 98.44 106 ILE A O 1
ATOM 786 N N . LEU A 1 107 ? -9.444 0.394 2.727 1.00 97.94 107 LEU A N 1
ATOM 787 C CA . LEU A 1 107 ? -8.461 0.556 1.659 1.00 97.94 107 LEU A CA 1
ATOM 788 C C . LEU A 1 107 ? -8.328 2.044 1.323 1.00 97.94 107 LEU A C 1
ATOM 790 O O . LEU A 1 107 ? -9.317 2.678 0.952 1.00 97.94 107 LEU A O 1
ATOM 794 N N . ALA A 1 108 ? -7.123 2.601 1.429 1.00 97.06 108 ALA A N 1
ATOM 795 C CA . ALA A 1 108 ? -6.860 4.011 1.145 1.00 97.06 108 ALA A CA 1
ATOM 796 C C . ALA A 1 108 ? -5.684 4.164 0.176 1.00 97.06 108 ALA A C 1
ATOM 798 O O . ALA A 1 108 ? -4.586 3.684 0.446 1.00 97.06 108 ALA A O 1
ATOM 799 N N . GLY A 1 109 ? -5.897 4.839 -0.956 1.00 93.69 109 GLY A N 1
ATOM 800 C CA . GLY A 1 109 ? -4.845 5.018 -1.958 1.00 93.69 109 GLY A CA 1
ATOM 801 C C . GLY A 1 109 ? -5.355 5.496 -3.312 1.00 93.69 109 GLY A C 1
ATOM 802 O O . GLY A 1 109 ? -6.494 5.939 -3.440 1.00 93.69 109 GLY A O 1
ATOM 803 N N . GLY A 1 110 ? -4.487 5.469 -4.321 1.00 87.06 110 GLY A N 1
ATOM 804 C CA . GLY A 1 110 ? -4.795 5.973 -5.665 1.00 87.06 110 GLY A CA 1
ATO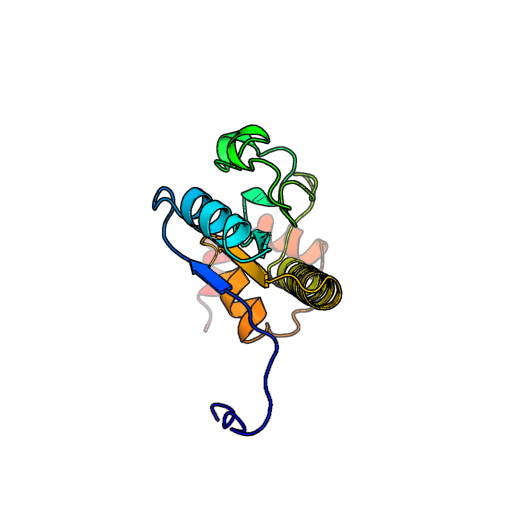M 805 C C . GLY A 1 110 ? -4.325 5.076 -6.809 1.00 87.06 110 GLY A C 1
ATOM 806 O O . GLY A 1 110 ? -4.528 5.422 -7.971 1.00 87.06 110 GLY A O 1
ATOM 807 N N . THR A 1 111 ? -3.703 3.929 -6.527 1.00 93.31 111 THR A N 1
ATOM 808 C CA . THR A 1 111 ? -3.169 3.069 -7.584 1.00 93.31 111 THR A CA 1
ATOM 809 C C . THR A 1 111 ? -4.291 2.248 -8.219 1.00 93.31 111 THR A C 1
ATOM 811 O O . THR A 1 111 ? -4.651 1.174 -7.745 1.00 93.31 111 THR A O 1
ATOM 814 N N . GLY A 1 112 ? -4.835 2.734 -9.338 1.00 92.00 112 GLY A N 1
ATOM 815 C CA . GLY A 1 112 ? -5.951 2.080 -10.033 1.00 92.00 112 GLY A CA 1
ATOM 816 C C . GLY A 1 112 ? -5.683 0.615 -10.399 1.00 92.00 112 GLY A C 1
ATOM 817 O O . GLY A 1 112 ? -6.566 -0.223 -10.235 1.00 92.00 112 GLY A O 1
ATOM 818 N N . LEU A 1 113 ? -4.454 0.275 -10.815 1.00 93.75 113 LEU A N 1
ATOM 819 C CA . LEU A 1 113 ? -4.085 -1.108 -11.143 1.00 93.75 113 LEU A CA 1
ATOM 820 C C . LEU A 1 113 ? -4.144 -2.041 -9.923 1.00 93.75 113 LEU A C 1
ATOM 822 O O . LEU A 1 113 ? -4.555 -3.189 -10.064 1.00 93.75 113 LEU A O 1
ATOM 826 N N . TYR A 1 114 ? -3.771 -1.557 -8.736 1.00 95.88 114 TYR A N 1
ATOM 827 C CA . TYR A 1 114 ? -3.889 -2.314 -7.489 1.00 95.88 114 TYR A CA 1
ATOM 828 C C . TYR A 1 114 ? -5.358 -2.617 -7.205 1.00 95.88 114 TYR A C 1
ATOM 830 O O . TYR A 1 114 ? -5.743 -3.783 -7.133 1.00 95.88 114 TYR A O 1
ATOM 838 N N . LEU A 1 115 ? -6.195 -1.578 -7.156 1.00 93.38 115 LEU A N 1
ATOM 839 C CA . LEU A 1 115 ? -7.627 -1.716 -6.881 1.00 93.38 115 LEU A CA 1
ATOM 840 C C . LEU A 1 115 ? -8.316 -2.647 -7.882 1.00 93.38 115 LEU A C 1
ATOM 842 O O . LEU A 1 115 ? -9.018 -3.567 -7.473 1.00 93.38 115 LEU A O 1
ATOM 846 N N . ARG A 1 116 ? -8.048 -2.474 -9.180 1.00 92.69 116 ARG A N 1
ATOM 847 C CA . ARG A 1 116 ? -8.572 -3.348 -10.235 1.00 92.69 116 ARG A CA 1
ATOM 848 C C . ARG A 1 116 ? -8.126 -4.798 -10.047 1.00 92.69 116 ARG A C 1
ATOM 850 O O . ARG A 1 116 ? -8.947 -5.696 -10.130 1.00 92.69 116 ARG A O 1
ATOM 857 N N . THR A 1 117 ? -6.853 -5.034 -9.728 1.00 95.00 117 THR A N 1
ATOM 858 C CA . THR A 1 117 ? -6.334 -6.396 -9.506 1.00 95.00 117 THR A CA 1
ATOM 859 C C . THR A 1 117 ? -6.953 -7.058 -8.268 1.00 95.00 117 THR A C 1
ATOM 861 O O . THR A 1 117 ? -7.187 -8.266 -8.252 1.00 95.00 117 THR A O 1
ATOM 864 N N . LEU A 1 118 ? -7.252 -6.288 -7.220 1.00 94.06 118 LEU A N 1
ATOM 865 C CA . LEU A 1 118 ? -7.946 -6.793 -6.035 1.00 94.06 118 LEU A CA 1
ATOM 866 C C . LEU A 1 118 ? -9.427 -7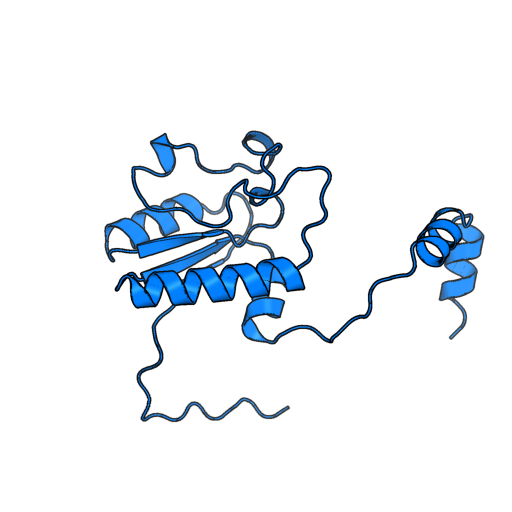.098 -6.302 1.00 94.06 118 LEU A C 1
ATOM 868 O O . LEU A 1 118 ? -9.942 -8.082 -5.772 1.00 94.06 118 LEU A O 1
ATOM 872 N N . LEU A 1 119 ? -10.110 -6.281 -7.100 1.00 89.56 119 LEU A N 1
ATOM 873 C CA . LEU A 1 119 ? -11.536 -6.454 -7.383 1.00 89.56 119 LEU A CA 1
ATOM 874 C C . LEU A 1 119 ? -11.785 -7.520 -8.458 1.00 89.56 119 LEU A C 1
ATOM 876 O O . LEU A 1 119 ? -12.538 -8.459 -8.215 1.00 89.56 119 LEU A O 1
ATOM 880 N N . ASP A 1 120 ? -11.085 -7.422 -9.587 1.00 91.12 120 ASP A N 1
ATOM 881 C CA . ASP A 1 120 ? -11.347 -8.216 -10.794 1.00 91.12 120 ASP A CA 1
ATOM 882 C C . ASP A 1 120 ? -10.344 -9.364 -10.991 1.00 91.12 120 ASP A C 1
ATOM 884 O O . ASP A 1 120 ? -10.520 -10.219 -11.859 1.00 91.12 120 ASP A O 1
ATOM 888 N N . GLY A 1 121 ? -9.268 -9.391 -10.199 1.00 88.88 121 GLY A N 1
ATOM 889 C CA . GLY A 1 121 ? -8.130 -10.273 -10.439 1.00 88.88 121 GLY A CA 1
ATOM 890 C C . GLY A 1 121 ? -7.199 -9.751 -11.538 1.00 88.88 121 GLY A C 1
ATOM 891 O O . GLY A 1 121 ? -7.376 -8.675 -12.108 1.00 88.88 121 GLY A O 1
ATOM 892 N N . ILE A 1 122 ? -6.160 -10.527 -11.825 1.00 87.94 122 ILE A N 1
ATOM 893 C CA . ILE A 1 122 ? -5.235 -10.297 -12.936 1.00 87.94 122 ILE A CA 1
ATOM 894 C C . ILE A 1 122 ? -4.953 -11.641 -13.596 1.00 87.94 122 ILE A C 1
ATOM 896 O O . ILE A 1 122 ? -4.941 -12.671 -12.918 1.00 87.94 122 ILE A O 1
ATOM 900 N N . ALA A 1 123 ? -4.761 -11.640 -14.915 1.00 83.69 123 ALA A N 1
ATOM 901 C CA . ALA A 1 123 ? -4.402 -12.856 -15.632 1.00 83.69 123 ALA A CA 1
ATOM 902 C C . ALA A 1 123 ? -3.124 -13.468 -15.024 1.00 83.69 123 ALA A C 1
ATOM 904 O O . ALA A 1 123 ? -2.220 -12.715 -14.645 1.00 83.69 123 ALA A O 1
ATOM 905 N N . PRO A 1 124 ? -3.025 -14.806 -14.927 1.00 78.75 124 PRO A N 1
ATOM 906 C CA . PRO A 1 124 ? -1.797 -15.456 -14.502 1.00 78.75 124 PRO A CA 1
ATOM 907 C C . PRO A 1 124 ? -0.731 -15.211 -15.573 1.00 78.75 124 PRO A C 1
ATOM 909 O O . PRO A 1 124 ? -0.739 -15.826 -16.637 1.00 78.75 124 PRO A O 1
ATOM 912 N N . VAL A 1 125 ? 0.158 -14.258 -15.307 1.00 78.75 125 VAL A N 1
ATOM 913 C CA . VAL A 1 125 ? 1.307 -13.958 -16.161 1.00 78.75 125 VAL A CA 1
ATOM 914 C C . VAL A 1 125 ? 2.496 -14.726 -15.584 1.00 78.75 125 VAL A C 1
ATOM 916 O O . VAL A 1 125 ? 2.792 -14.538 -14.402 1.00 78.75 125 VAL A O 1
ATOM 919 N N . PRO A 1 126 ? 3.154 -15.606 -16.360 1.00 83.56 126 PRO A N 1
ATOM 920 C CA . PRO A 1 126 ? 4.338 -16.310 -15.886 1.00 83.56 126 PRO A CA 1
ATOM 921 C C . PRO A 1 126 ? 5.481 -15.327 -15.622 1.00 83.56 126 PRO A C 1
ATOM 923 O O . PRO A 1 126 ? 5.523 -14.228 -16.186 1.00 83.56 126 PRO A O 1
ATOM 926 N N . ASP A 1 127 ? 6.434 -15.742 -14.792 1.00 84.50 127 ASP A N 1
ATOM 927 C CA . ASP A 1 127 ? 7.637 -14.952 -14.568 1.00 84.50 127 ASP A CA 1
ATOM 928 C C . ASP A 1 127 ? 8.389 -14.727 -15.882 1.00 84.50 127 ASP A C 1
ATOM 930 O O . ASP A 1 127 ? 8.564 -15.627 -16.706 1.00 84.50 127 ASP A O 1
ATOM 934 N N . ILE A 1 128 ? 8.828 -13.486 -16.082 1.00 87.19 128 ILE A N 1
ATOM 935 C CA . ILE A 1 128 ? 9.601 -13.112 -17.264 1.00 87.19 128 ILE A CA 1
ATOM 936 C C . ILE A 1 128 ? 11.029 -13.608 -17.065 1.00 87.19 128 ILE A C 1
ATOM 938 O O . ILE A 1 128 ? 11.708 -13.138 -16.147 1.00 87.19 128 ILE A O 1
ATOM 942 N N . ASP A 1 129 ? 11.492 -14.478 -17.965 1.00 93.00 129 ASP A N 1
ATOM 943 C CA . ASP A 1 129 ? 12.875 -14.953 -17.992 1.00 93.00 129 ASP A CA 1
ATOM 944 C C . ASP A 1 129 ? 13.857 -13.756 -17.939 1.00 93.00 129 ASP A C 1
ATOM 946 O O . ASP A 1 129 ? 13.781 -12.849 -18.786 1.00 93.00 129 ASP A O 1
ATOM 950 N N . PRO A 1 130 ? 14.778 -13.716 -16.954 1.00 92.75 130 PRO A N 1
ATOM 951 C CA . PRO A 1 130 ? 15.772 -12.656 -16.836 1.00 92.75 130 PRO A CA 1
ATOM 952 C C . PRO A 1 130 ? 16.593 -12.432 -18.112 1.00 92.75 130 PRO A C 1
ATOM 954 O O . PRO A 1 130 ? 16.913 -11.282 -18.422 1.00 92.75 130 PRO A O 1
ATOM 957 N N . ALA A 1 131 ? 16.898 -13.489 -18.871 1.00 95.69 131 ALA A N 1
ATOM 958 C CA . ALA A 1 131 ? 17.643 -13.402 -20.122 1.00 95.69 131 ALA A CA 1
ATOM 959 C C . ALA A 1 131 ? 16.837 -12.675 -21.206 1.00 95.69 131 ALA A C 1
ATOM 961 O O . ALA A 1 131 ? 17.372 -11.795 -21.882 1.00 95.69 131 ALA A O 1
ATOM 962 N N . ILE A 1 132 ? 15.534 -12.959 -21.313 1.00 93.50 132 ILE A N 1
ATOM 963 C CA . ILE A 1 132 ? 14.631 -12.246 -22.229 1.00 93.50 132 ILE A CA 1
ATOM 964 C C . ILE A 1 132 ? 14.551 -10.770 -21.832 1.00 93.50 132 ILE A C 1
ATOM 966 O O . ILE A 1 132 ? 14.710 -9.886 -22.675 1.00 93.50 132 ILE A O 1
ATOM 970 N N . ARG A 1 133 ? 14.367 -10.477 -20.538 1.00 93.12 133 ARG A N 1
ATOM 971 C CA . ARG A 1 133 ? 14.320 -9.095 -20.036 1.00 93.12 133 ARG A CA 1
ATOM 972 C C . ARG A 1 133 ? 15.610 -8.333 -20.347 1.00 93.12 133 ARG A C 1
ATOM 974 O O . ARG A 1 133 ? 15.539 -7.169 -20.740 1.00 93.12 133 ARG A O 1
ATOM 981 N N . ALA A 1 134 ? 16.766 -8.964 -20.151 1.00 95.38 134 ALA A N 1
ATOM 982 C CA . ALA A 1 134 ? 18.066 -8.368 -20.437 1.00 95.38 134 ALA A CA 1
ATOM 983 C C . ALA A 1 134 ? 18.242 -8.098 -21.936 1.00 95.38 134 ALA A C 1
ATOM 985 O O . ALA A 1 134 ? 18.604 -6.983 -22.308 1.00 95.38 134 ALA A O 1
ATOM 986 N N . ALA A 1 135 ? 17.911 -9.076 -22.786 1.00 94.62 135 ALA A N 1
ATOM 987 C CA . ALA A 1 135 ? 17.989 -8.941 -24.236 1.00 94.62 135 ALA A CA 1
ATOM 988 C C . ALA A 1 135 ? 17.118 -7.783 -24.743 1.00 94.62 135 ALA A C 1
ATOM 990 O O . ALA A 1 135 ? 17.611 -6.917 -25.460 1.00 94.62 135 ALA A O 1
ATOM 991 N N . VAL A 1 136 ? 15.856 -7.707 -24.304 1.00 93.81 136 VAL A N 1
ATOM 992 C CA . VAL A 1 136 ? 14.932 -6.634 -24.705 1.00 93.81 136 VAL A CA 1
ATOM 993 C C . VAL A 1 136 ? 15.404 -5.263 -24.213 1.00 93.81 136 VAL A C 1
ATOM 995 O O . VAL A 1 136 ? 15.351 -4.297 -24.967 1.00 93.81 136 VAL A O 1
ATOM 998 N N . ARG A 1 137 ? 15.909 -5.153 -22.975 1.00 93.69 137 ARG A N 1
ATOM 999 C CA . ARG A 1 137 ? 16.445 -3.885 -22.439 1.00 93.69 137 ARG A CA 1
ATOM 1000 C C . ARG A 1 137 ? 17.711 -3.407 -23.153 1.00 93.69 137 ARG A C 1
ATOM 1002 O O . ARG A 1 137 ? 17.983 -2.212 -23.132 1.00 93.69 137 ARG A O 1
ATOM 1009 N N . ALA A 1 138 ? 18.475 -4.321 -23.746 1.00 95.94 138 ALA A N 1
ATOM 1010 C CA . ALA A 1 138 ? 19.670 -3.998 -24.516 1.00 95.94 138 ALA A CA 1
ATOM 1011 C C . ALA A 1 138 ? 19.362 -3.570 -25.963 1.00 95.94 138 ALA A C 1
ATOM 1013 O O . ALA A 1 138 ? 20.262 -3.081 -26.647 1.00 95.94 138 ALA A O 1
ATOM 1014 N N . LEU A 1 139 ? 18.121 -3.738 -26.445 1.00 95.50 139 LEU A N 1
ATOM 1015 C CA . LEU A 1 139 ? 17.758 -3.354 -27.807 1.00 95.50 139 LEU A CA 1
ATOM 1016 C C . LEU A 1 139 ? 17.842 -1.830 -27.993 1.00 95.50 139 LEU A C 1
ATOM 1018 O O . LEU A 1 139 ? 17.246 -1.076 -27.218 1.00 95.50 139 LEU A O 1
ATOM 1022 N N . PRO A 1 140 ? 18.500 -1.349 -29.064 1.00 96.69 140 PRO A N 1
ATOM 1023 C CA . PRO A 1 140 ? 18.375 0.034 -29.495 1.00 96.69 140 PRO A CA 1
ATOM 1024 C C . PRO A 1 140 ? 16.906 0.398 -29.722 1.00 96.69 140 PRO A C 1
ATOM 1026 O O . PRO A 1 140 ? 16.158 -0.374 -30.323 1.00 96.69 140 PRO A O 1
ATOM 1029 N N . VAL A 1 141 ? 16.505 1.606 -29.314 1.00 94.75 141 VAL A N 1
ATOM 1030 C CA . VAL A 1 141 ? 15.107 2.079 -29.391 1.00 94.75 141 VAL A CA 1
ATOM 1031 C C . VAL A 1 141 ? 14.497 1.876 -30.783 1.00 94.75 141 VAL A C 1
ATOM 1033 O O . VAL A 1 141 ? 13.364 1.418 -30.892 1.00 94.75 141 VAL A O 1
ATOM 1036 N N . ALA A 1 142 ? 15.256 2.146 -31.851 1.00 95.25 142 ALA A N 1
ATOM 1037 C CA . ALA A 1 142 ? 14.791 1.957 -33.226 1.00 95.25 142 ALA A CA 1
ATOM 1038 C C . ALA A 1 142 ? 14.467 0.487 -33.557 1.00 95.25 142 ALA A C 1
ATOM 1040 O O . ALA A 1 142 ? 13.480 0.212 -34.235 1.00 95.25 142 ALA A O 1
ATOM 1041 N N . GLN A 1 143 ? 15.267 -0.459 -33.054 1.00 93.75 143 GLN A N 1
ATOM 1042 C CA . GLN A 1 143 ? 15.043 -1.892 -33.258 1.00 93.75 143 GLN A CA 1
ATOM 1043 C C . GLN A 1 143 ? 13.873 -2.399 -32.413 1.00 93.75 143 GLN A C 1
ATOM 1045 O O . GLN A 1 143 ? 13.046 -3.154 -32.915 1.00 93.75 143 GLN A O 1
ATOM 1050 N N . ALA A 1 144 ? 13.762 -1.940 -31.161 1.00 92.94 144 ALA A N 1
ATOM 1051 C CA . ALA A 1 144 ? 12.623 -2.257 -30.302 1.00 92.94 144 ALA A CA 1
ATOM 1052 C C . ALA A 1 144 ? 11.301 -1.758 -30.912 1.00 92.94 144 ALA A C 1
ATOM 1054 O O . ALA A 1 144 ? 10.321 -2.495 -30.946 1.00 92.94 144 ALA A O 1
ATOM 1055 N N . HIS A 1 145 ? 11.290 -0.536 -31.454 1.00 93.00 145 HIS A N 1
ATOM 1056 C CA . HIS A 1 145 ? 10.132 0.011 -32.157 1.00 93.00 145 HIS A CA 1
ATOM 1057 C C . HIS A 1 145 ? 9.780 -0.809 -33.403 1.00 93.00 145 HIS A C 1
ATOM 1059 O O . HIS A 1 145 ? 8.622 -1.173 -33.584 1.00 93.00 145 HIS A O 1
ATOM 1065 N N . ALA A 1 146 ? 10.767 -1.141 -34.244 1.00 93.69 146 ALA A N 1
ATOM 1066 C CA . ALA A 1 146 ? 10.536 -1.959 -35.433 1.00 93.69 146 ALA A CA 1
ATOM 1067 C C . ALA A 1 146 ? 9.941 -3.334 -35.088 1.00 93.69 146 ALA A C 1
ATOM 1069 O O . ALA A 1 146 ? 9.034 -3.781 -35.777 1.00 93.69 146 ALA A O 1
ATOM 1070 N N . ALA A 1 147 ? 10.391 -3.970 -34.000 1.00 90.06 147 ALA A N 1
ATOM 1071 C CA . ALA A 1 147 ? 9.862 -5.255 -33.543 1.00 90.06 147 ALA A CA 1
ATOM 1072 C C . ALA A 1 147 ? 8.406 -5.186 -33.040 1.00 90.06 147 ALA A C 1
ATOM 1074 O O . ALA A 1 147 ? 7.698 -6.183 -33.120 1.00 90.06 147 ALA A O 1
ATOM 1075 N N . LEU A 1 148 ? 7.957 -4.030 -32.534 1.00 90.56 148 LEU A N 1
ATOM 1076 C CA . LEU A 1 148 ? 6.568 -3.803 -32.108 1.00 90.56 148 LEU A CA 1
ATOM 1077 C C . LEU A 1 148 ? 5.641 -3.380 -33.255 1.00 90.56 148 LEU A C 1
ATOM 1079 O O . LEU A 1 148 ? 4.429 -3.489 -33.122 1.00 90.56 148 LEU A O 1
ATOM 1083 N N . ALA A 1 149 ? 6.199 -2.866 -34.352 1.00 89.81 149 ALA A N 1
ATOM 1084 C CA . ALA A 1 149 ? 5.444 -2.377 -35.505 1.00 89.81 149 ALA A CA 1
ATOM 1085 C C . ALA A 1 149 ? 5.065 -3.482 -36.510 1.00 89.81 149 ALA A C 1
ATOM 1087 O O . ALA A 1 149 ? 4.432 -3.190 -37.523 1.00 89.81 149 ALA A O 1
ATOM 1088 N N . ILE A 1 150 ? 5.480 -4.726 -36.261 1.00 72.25 150 ILE A N 1
ATOM 1089 C CA . ILE A 1 150 ? 5.088 -5.889 -37.058 1.00 72.25 150 ILE A CA 1
ATOM 1090 C C . ILE A 1 150 ? 3.790 -6.436 -36.446 1.00 72.25 150 ILE A C 1
ATOM 1092 O O . ILE A 1 150 ? 3.840 -7.202 -35.485 1.00 72.25 150 ILE A O 1
ATOM 1096 N N . GLU A 1 151 ? 2.649 -5.987 -36.975 1.00 51.78 151 GLU A N 1
ATOM 1097 C CA . GLU A 1 151 ? 1.357 -6.688 -36.850 1.00 51.78 151 GLU A CA 1
ATOM 1098 C C . GLU A 1 151 ? 1.256 -7.823 -37.876 1.00 51.78 151 GLU A C 1
ATOM 1100 O O . GLU A 1 151 ? 1.622 -7.597 -39.055 1.00 51.78 151 GLU A O 1
#

pLDDT: mean 90.76, std 12.76, range [36.75, 98.56]